Protein AF-I4IS15-F1 (afdb_monomer)

Structure (mmCIF, N/CA/C/O backbone):
data_AF-I4IS15-F1
#
_entry.id   AF-I4IS15-F1
#
loop_
_atom_site.group_PDB
_atom_site.id
_atom_site.type_symbol
_atom_site.label_atom_id
_atom_site.label_alt_id
_atom_site.label_comp_id
_atom_site.label_asym_id
_atom_site.label_entity_id
_atom_site.label_seq_id
_atom_site.pdbx_PDB_ins_code
_atom_site.Cartn_x
_atom_site.Cartn_y
_atom_site.Cartn_z
_atom_site.occupancy
_atom_site.B_iso_or_equiv
_atom_site.auth_seq_id
_atom_site.auth_comp_id
_atom_site.auth_asym_id
_atom_site.auth_atom_id
_atom_site.pdbx_PDB_model_num
ATOM 1 N N . MET A 1 1 ? -18.679 2.034 27.353 1.00 63.84 1 MET A N 1
ATOM 2 C CA . MET A 1 1 ? -19.375 1.614 26.113 1.00 63.84 1 MET A CA 1
ATOM 3 C C . MET A 1 1 ? -18.941 2.418 24.883 1.00 63.84 1 MET A C 1
ATOM 5 O O . MET A 1 1 ? -18.191 1.867 24.093 1.00 63.84 1 MET A O 1
ATOM 9 N N . ARG A 1 2 ? -19.299 3.707 24.723 1.00 86.25 2 ARG A N 1
ATOM 10 C CA . ARG A 1 2 ? -19.028 4.492 23.487 1.00 86.25 2 ARG A CA 1
ATOM 11 C C . ARG A 1 2 ? -17.565 4.472 23.006 1.00 86.25 2 ARG A C 1
ATOM 13 O O . ARG A 1 2 ? -17.318 4.212 21.837 1.00 86.25 2 ARG A O 1
ATOM 20 N N . LYS A 1 3 ? -16.601 4.680 23.911 1.00 87.38 3 LYS A N 1
ATOM 21 C CA . LYS A 1 3 ? -15.161 4.721 23.582 1.00 87.38 3 LYS A CA 1
ATOM 22 C C . LYS A 1 3 ? -14.616 3.390 23.043 1.00 87.38 3 LYS A C 1
ATOM 24 O O . LYS A 1 3 ? -13.793 3.400 22.139 1.00 87.38 3 LYS A O 1
ATOM 29 N N . TYR A 1 4 ? -15.097 2.263 23.571 1.00 91.12 4 TYR A N 1
ATOM 30 C CA . TYR A 1 4 ? -14.677 0.929 23.133 1.00 91.12 4 TYR A CA 1
ATOM 31 C C . TYR A 1 4 ? -15.095 0.667 21.684 1.00 91.12 4 TYR A C 1
ATOM 33 O O . TYR A 1 4 ? -14.262 0.319 20.856 1.00 91.12 4 TYR A O 1
ATOM 41 N N . LEU A 1 5 ? -16.366 0.926 21.359 1.00 92.69 5 LEU A N 1
ATOM 42 C CA . LEU A 1 5 ? -16.886 0.737 20.006 1.00 92.69 5 LEU A CA 1
ATOM 43 C C . LEU A 1 5 ? -16.163 1.630 18.986 1.00 92.69 5 LEU A C 1
ATOM 45 O O . LEU A 1 5 ? -15.818 1.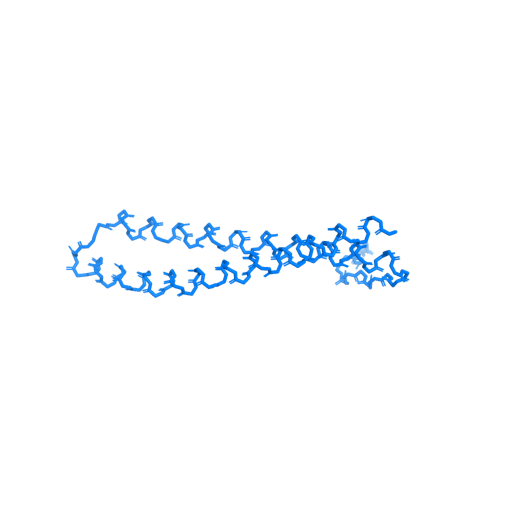166 17.906 1.00 92.69 5 LEU A O 1
ATOM 49 N N . THR A 1 6 ? -15.879 2.889 19.338 1.00 94.88 6 THR A N 1
ATOM 50 C CA . THR A 1 6 ? -15.107 3.795 18.473 1.00 94.88 6 THR A CA 1
ATOM 51 C C . THR A 1 6 ? -13.712 3.250 18.167 1.00 94.88 6 THR A C 1
ATOM 53 O O . THR A 1 6 ? -13.286 3.284 17.016 1.00 94.88 6 THR A O 1
ATOM 56 N N . LEU A 1 7 ? -13.008 2.727 19.174 1.00 94.06 7 LEU A N 1
ATOM 57 C CA . LEU A 1 7 ? -11.672 2.162 18.983 1.00 94.06 7 LEU A CA 1
ATOM 58 C C . LEU A 1 7 ? -11.696 0.848 18.200 1.00 94.06 7 LEU A C 1
ATOM 60 O O . LEU A 1 7 ? -10.800 0.616 17.396 1.00 94.06 7 LEU A O 1
ATOM 64 N N . LEU A 1 8 ? -12.726 0.021 18.390 1.00 95.00 8 LEU A N 1
A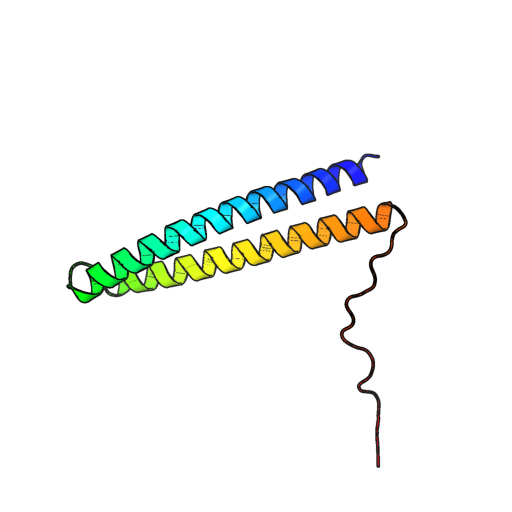TOM 65 C CA . LEU A 1 8 ? -12.913 -1.205 17.617 1.00 95.00 8 LEU A CA 1
ATOM 66 C C . LEU A 1 8 ? -13.119 -0.887 16.132 1.00 95.00 8 LEU A C 1
ATOM 68 O O . LEU A 1 8 ? -12.437 -1.451 15.284 1.00 95.00 8 LEU A O 1
ATOM 72 N N . ILE A 1 9 ? -13.986 0.080 15.822 1.00 96.31 9 ILE A N 1
ATOM 73 C CA . ILE A 1 9 ? -14.196 0.543 14.445 1.00 96.31 9 ILE A CA 1
ATOM 74 C C . ILE A 1 9 ? -12.893 1.094 13.857 1.00 96.31 9 ILE A C 1
ATOM 76 O O . ILE A 1 9 ? -12.566 0.784 12.714 1.00 96.31 9 ILE A O 1
ATOM 80 N N . ALA A 1 10 ? -12.132 1.886 14.622 1.00 95.31 10 ALA A N 1
ATOM 81 C CA . ALA A 1 10 ? -10.849 2.417 14.165 1.00 95.31 10 ALA A CA 1
ATOM 82 C C . ALA A 1 10 ? -9.830 1.302 13.871 1.00 95.31 10 ALA A C 1
ATOM 84 O O . ALA A 1 10 ? -9.152 1.356 12.847 1.00 95.31 10 ALA A O 1
ATOM 85 N N . TYR A 1 11 ? -9.756 0.283 14.732 1.00 96.75 11 TYR A N 1
ATOM 86 C CA . TYR A 1 11 ? -8.889 -0.880 14.550 1.00 96.75 11 TYR A CA 1
ATOM 87 C C . TYR A 1 11 ? -9.236 -1.663 13.275 1.00 96.75 11 TYR A C 1
ATOM 89 O O . TYR A 1 11 ? -8.351 -1.905 12.453 1.00 96.75 11 TYR A O 1
ATOM 97 N N . GLU A 1 12 ? -10.514 -1.999 13.078 1.00 97.69 12 GLU A N 1
ATOM 98 C CA . GLU A 1 12 ? -10.974 -2.728 11.888 1.00 97.69 12 GLU A CA 1
ATOM 99 C C . GLU A 1 12 ? -10.773 -1.900 10.613 1.00 97.69 12 GLU A C 1
ATOM 101 O O . GLU A 1 12 ? -10.191 -2.380 9.644 1.00 97.69 12 GLU A O 1
ATOM 106 N N . THR A 1 13 ? -11.134 -0.613 10.643 1.00 97.69 13 THR A N 1
ATOM 107 C CA . THR A 1 13 ? -10.958 0.293 9.495 1.00 97.69 13 THR A CA 1
ATOM 108 C C . THR A 1 13 ? -9.485 0.419 9.099 1.00 97.69 13 THR A C 1
ATOM 110 O O . THR A 1 13 ? -9.159 0.444 7.912 1.00 97.69 13 THR A O 1
ATOM 113 N N . ALA A 1 14 ? -8.572 0.501 10.071 1.00 96.38 14 ALA A N 1
ATOM 114 C CA . ALA A 1 14 ? -7.138 0.529 9.794 1.00 96.38 14 ALA A CA 1
ATOM 115 C C . ALA A 1 14 ? -6.652 -0.801 9.192 1.00 96.38 14 ALA A C 1
ATOM 117 O O . ALA A 1 14 ? -5.853 -0.785 8.258 1.00 96.38 14 ALA A O 1
ATOM 118 N N . GLY A 1 15 ? -7.178 -1.940 9.656 1.00 97.38 15 GLY A N 1
ATOM 119 C CA . GLY A 1 15 ? -6.908 -3.258 9.074 1.00 97.38 15 GLY A CA 1
ATOM 120 C C . GLY A 1 15 ? -7.435 -3.421 7.643 1.00 97.38 15 GLY A C 1
ATOM 121 O O . GLY A 1 15 ? -6.756 -4.005 6.799 1.00 97.38 15 GLY A O 1
ATOM 122 N N . ASP A 1 16 ? -8.610 -2.876 7.331 1.00 98.19 16 ASP A N 1
ATOM 123 C CA . ASP A 1 16 ? -9.153 -2.846 5.967 1.00 98.19 16 ASP A CA 1
ATOM 124 C C . ASP A 1 16 ? -8.260 -2.032 5.030 1.00 98.19 16 ASP A C 1
ATOM 126 O O . ASP A 1 16 ? -7.912 -2.487 3.937 1.00 98.19 16 ASP A O 1
ATOM 130 N N . ARG A 1 17 ? -7.827 -0.851 5.482 1.00 98.00 17 ARG A N 1
ATOM 131 C CA . ARG A 1 17 ? -6.915 0.014 4.723 1.00 98.00 17 ARG A CA 1
ATOM 132 C C . ARG A 1 17 ? -5.544 -0.626 4.532 1.00 98.00 17 ARG A C 1
ATOM 134 O O . ARG A 1 17 ? -5.013 -0.584 3.427 1.00 98.00 17 ARG A O 1
ATOM 141 N N . GLU A 1 18 ? -4.996 -1.268 5.564 1.00 97.75 18 GLU A N 1
ATOM 142 C CA . GLU A 1 18 ? -3.738 -2.020 5.475 1.00 97.75 18 GLU A CA 1
ATOM 143 C C . GLU A 1 18 ? -3.811 -3.098 4.381 1.00 97.75 18 GLU A C 1
ATOM 145 O O . GLU A 1 18 ? -2.915 -3.200 3.537 1.00 97.75 18 GLU A O 1
ATOM 150 N N . ARG A 1 19 ? -4.904 -3.873 4.351 1.00 97.69 19 ARG A N 1
ATOM 151 C CA . ARG A 1 19 ? -5.135 -4.901 3.326 1.00 97.69 19 ARG A CA 1
ATOM 152 C C . ARG A 1 19 ? -5.272 -4.300 1.930 1.00 97.69 19 ARG A C 1
ATOM 154 O O . ARG A 1 19 ? -4.676 -4.823 0.990 1.00 97.69 19 ARG A O 1
ATOM 161 N N . ALA A 1 20 ? -6.006 -3.197 1.797 1.00 97.94 20 ALA A N 1
ATOM 162 C CA . ALA A 1 20 ? -6.179 -2.509 0.522 1.00 97.94 20 ALA A CA 1
ATOM 163 C C . ALA A 1 20 ? -4.844 -1.997 -0.045 1.00 97.94 20 ALA A C 1
ATOM 165 O O . ALA A 1 20 ? -4.536 -2.267 -1.205 1.00 97.94 20 ALA A O 1
ATOM 166 N N . ILE A 1 21 ? -4.018 -1.331 0.770 1.00 97.81 21 ILE A N 1
ATOM 167 C CA . ILE A 1 21 ? -2.695 -0.853 0.338 1.00 97.81 21 ILE A CA 1
ATOM 168 C C . ILE A 1 21 ? -1.755 -2.019 0.022 1.00 97.81 21 ILE A C 1
ATOM 170 O O . ILE A 1 21 ? -1.022 -1.960 -0.959 1.00 97.81 21 ILE A O 1
ATOM 174 N N . SER A 1 22 ? -1.807 -3.109 0.790 1.00 97.25 22 SER A N 1
ATOM 175 C CA . SER A 1 22 ? -0.999 -4.303 0.501 1.00 97.25 22 SER A CA 1
ATOM 176 C C . SER A 1 22 ? -1.342 -4.907 -0.868 1.00 97.25 22 SER A C 1
ATOM 178 O O . SER A 1 22 ? -0.448 -5.274 -1.630 1.00 97.25 22 SER A O 1
ATOM 180 N N . ALA A 1 23 ? -2.630 -4.961 -1.219 1.00 97.31 23 ALA A N 1
ATOM 181 C CA . ALA A 1 23 ? -3.066 -5.399 -2.543 1.00 97.31 23 ALA A CA 1
ATOM 182 C C . ALA A 1 23 ? -2.630 -4.420 -3.650 1.00 97.31 23 ALA A C 1
ATOM 184 O O . ALA A 1 23 ? -2.190 -4.851 -4.717 1.00 97.31 23 ALA A O 1
ATOM 185 N N . GLN A 1 24 ? -2.702 -3.109 -3.390 1.00 97.19 24 GLN A N 1
ATOM 186 C CA . GLN A 1 24 ? -2.209 -2.088 -4.319 1.00 97.19 24 GLN A CA 1
ATOM 187 C C . GLN A 1 24 ? -0.702 -2.207 -4.554 1.00 97.19 24 GLN A C 1
ATOM 189 O O . GLN A 1 24 ? -0.286 -2.154 -5.704 1.00 97.19 24 GLN A O 1
ATOM 194 N N . LEU A 1 25 ? 0.099 -2.431 -3.507 1.00 97.12 25 LEU A N 1
ATOM 195 C CA . LEU A 1 25 ? 1.543 -2.661 -3.615 1.00 97.12 25 LEU A CA 1
ATOM 196 C C . LEU A 1 25 ? 1.857 -3.879 -4.482 1.00 97.12 25 LEU A C 1
ATOM 198 O O . LEU A 1 25 ? 2.678 -3.786 -5.386 1.00 97.12 25 LEU A O 1
ATOM 202 N N . SER A 1 26 ? 1.153 -4.993 -4.272 1.00 96.06 26 SER A N 1
ATOM 203 C CA . SER A 1 26 ? 1.354 -6.198 -5.084 1.00 96.06 26 SER A CA 1
ATOM 204 C C . SER A 1 26 ? 1.067 -5.955 -6.571 1.00 96.06 26 SER A C 1
ATOM 206 O O . SER A 1 26 ? 1.846 -6.373 -7.429 1.00 96.06 26 SER A O 1
ATOM 208 N N . ASN A 1 27 ? -0.018 -5.243 -6.889 1.00 95.75 27 ASN A N 1
ATOM 209 C CA . ASN A 1 27 ? -0.327 -4.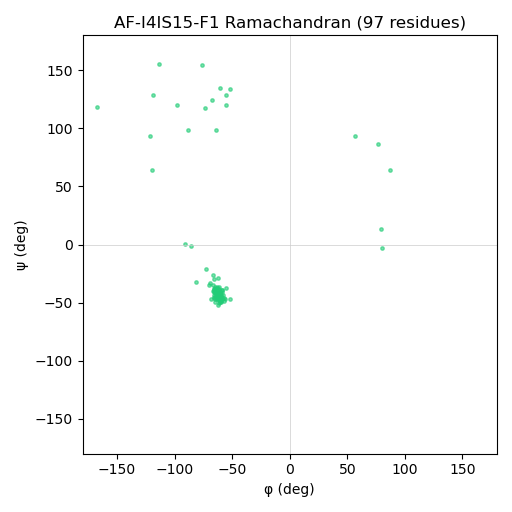861 -8.267 1.00 95.75 27 ASN A CA 1
ATOM 210 C C . ASN A 1 27 ? 0.725 -3.882 -8.821 1.00 95.75 27 ASN A C 1
ATOM 212 O O . ASN A 1 27 ? 1.248 -4.062 -9.922 1.00 95.75 27 ASN A O 1
ATOM 216 N N . HIS A 1 28 ? 1.096 -2.885 -8.021 1.00 96.81 28 HIS A N 1
ATOM 217 C CA . HIS A 1 28 ? 2.105 -1.898 -8.368 1.00 96.81 28 HIS A CA 1
ATOM 218 C C . HIS A 1 28 ? 3.465 -2.545 -8.681 1.00 96.81 28 HIS A C 1
ATOM 220 O O . HIS A 1 28 ? 4.127 -2.132 -9.631 1.00 96.81 28 HIS A O 1
ATOM 226 N N . ASP A 1 29 ? 3.879 -3.582 -7.951 1.00 95.56 29 ASP A N 1
ATOM 227 C CA . ASP A 1 29 ? 5.130 -4.304 -8.207 1.00 95.56 29 ASP A CA 1
ATOM 228 C C . ASP A 1 29 ? 5.120 -5.000 -9.581 1.00 95.56 29 ASP A C 1
ATOM 230 O O . ASP A 1 29 ? 6.103 -4.923 -10.323 1.00 95.56 29 ASP A O 1
ATOM 234 N N . LEU A 1 30 ? 4.002 -5.627 -9.973 1.00 95.62 30 LEU A N 1
ATOM 235 C CA . LEU A 1 30 ? 3.849 -6.215 -11.313 1.00 95.62 30 LEU A CA 1
ATOM 236 C C . LEU A 1 30 ? 3.929 -5.143 -12.403 1.00 95.62 30 LEU A C 1
ATOM 238 O O . LEU A 1 30 ? 4.666 -5.279 -13.379 1.00 95.62 30 LEU A O 1
ATOM 242 N N . LEU A 1 31 ? 3.200 -4.051 -12.203 1.00 94.94 31 LEU A N 1
ATOM 243 C CA . LEU A 1 31 ? 3.187 -2.899 -13.092 1.00 94.94 31 LEU A CA 1
ATOM 244 C C . LEU A 1 31 ? 4.574 -2.244 -13.210 1.00 94.94 31 LEU A C 1
ATOM 246 O O . LEU A 1 31 ? 4.967 -1.824 -14.298 1.00 94.94 31 LEU A O 1
ATOM 250 N N . THR A 1 32 ? 5.344 -2.195 -12.125 1.00 94.94 32 THR A N 1
ATOM 251 C CA . THR A 1 32 ? 6.719 -1.673 -12.115 1.00 94.94 32 THR A CA 1
ATOM 252 C C . THR A 1 32 ? 7.631 -2.514 -12.990 1.00 94.94 32 THR A C 1
ATOM 254 O O . THR A 1 32 ? 8.341 -1.953 -13.819 1.00 94.94 32 THR A O 1
ATOM 257 N N . ARG A 1 33 ? 7.544 -3.846 -12.896 1.00 95.50 33 ARG A N 1
ATOM 258 C CA . ARG A 1 33 ? 8.321 -4.751 -13.759 1.00 95.50 33 ARG A CA 1
ATOM 259 C C . ARG A 1 33 ? 7.992 -4.562 -15.238 1.00 95.50 33 ARG A C 1
ATOM 261 O O . ARG A 1 33 ? 8.897 -4.545 -16.064 1.00 95.50 33 ARG A O 1
ATOM 268 N N . ILE A 1 34 ? 6.712 -4.390 -15.577 1.00 94.88 34 ILE A N 1
ATOM 269 C CA . ILE A 1 34 ? 6.290 -4.121 -16.961 1.00 94.88 34 ILE A CA 1
ATOM 270 C C . ILE A 1 34 ? 6.898 -2.804 -17.459 1.00 94.88 34 ILE A C 1
ATOM 272 O O . ILE A 1 34 ? 7.474 -2.768 -18.542 1.00 94.88 34 ILE A O 1
ATOM 276 N N . THR A 1 35 ? 6.822 -1.739 -16.659 1.00 94.69 35 THR A N 1
ATOM 277 C CA . THR A 1 35 ? 7.406 -0.436 -17.016 1.00 94.69 35 THR A CA 1
ATOM 278 C C . THR A 1 35 ? 8.924 -0.481 -17.109 1.00 94.69 35 THR A C 1
ATOM 280 O O . THR A 1 35 ? 9.484 0.170 -17.980 1.00 94.69 35 THR A O 1
ATOM 283 N N . GLU A 1 36 ? 9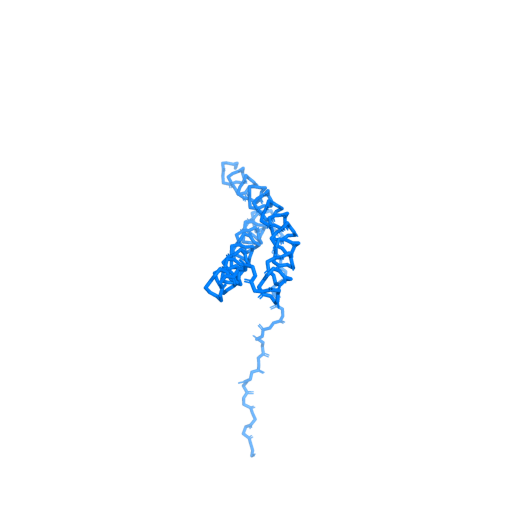.601 -1.251 -16.259 1.00 95.75 36 GLU A N 1
ATOM 284 C CA . GLU A 1 36 ? 11.049 -1.440 -16.347 1.00 95.75 36 GLU A CA 1
ATOM 285 C C . GLU A 1 36 ? 11.444 -2.115 -17.668 1.00 95.75 36 GLU A C 1
ATOM 287 O O . GLU A 1 36 ? 12.380 -1.673 -18.333 1.00 95.75 36 GLU A O 1
ATOM 292 N N . ILE A 1 37 ? 10.715 -3.159 -18.080 1.00 96.44 37 ILE A N 1
ATOM 293 C CA . ILE A 1 37 ? 10.932 -3.817 -19.375 1.00 96.44 37 ILE A CA 1
ATOM 294 C C . ILE A 1 37 ? 10.721 -2.814 -20.512 1.00 96.44 37 ILE A C 1
ATOM 296 O O . ILE A 1 37 ? 11.591 -2.677 -21.369 1.00 96.44 37 ILE A O 1
ATOM 300 N N . ASP A 1 38 ? 9.608 -2.082 -20.492 1.00 95.88 38 ASP A N 1
ATOM 301 C CA . ASP A 1 38 ? 9.277 -1.093 -21.519 1.00 95.88 38 ASP A CA 1
ATOM 302 C C . ASP A 1 38 ? 10.324 0.032 -21.597 1.00 95.88 38 ASP A C 1
ATOM 304 O O . ASP A 1 38 ? 10.795 0.383 -22.675 1.00 95.88 38 ASP A O 1
ATOM 308 N N . TYR A 1 39 ? 10.785 0.538 -20.449 1.00 95.62 39 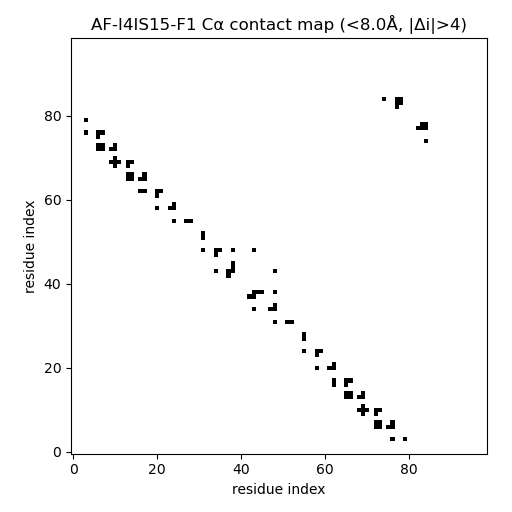TYR A N 1
ATOM 309 C CA . TYR A 1 39 ? 11.893 1.493 -20.355 1.00 95.62 39 TYR A CA 1
ATOM 310 C C . TYR A 1 39 ? 13.181 0.958 -20.992 1.00 95.62 39 TYR A C 1
ATOM 312 O O . TYR A 1 39 ? 13.806 1.632 -21.809 1.00 95.62 39 TYR A O 1
ATOM 320 N N . ARG A 1 40 ? 13.574 -0.279 -20.661 1.00 95.75 40 ARG A N 1
ATOM 321 C CA . ARG A 1 40 ? 14.805 -0.901 -21.180 1.00 95.75 40 ARG A CA 1
ATOM 322 C C . ARG A 1 40 ? 14.758 -1.166 -22.683 1.00 95.75 40 ARG A C 1
ATOM 324 O O . ARG A 1 40 ? 15.810 -1.218 -23.314 1.00 95.75 40 ARG A O 1
ATOM 331 N N . LEU A 1 41 ? 13.562 -1.333 -23.243 1.00 96.38 41 LEU A N 1
ATOM 332 C CA . LEU A 1 41 ? 13.329 -1.467 -24.681 1.00 96.38 41 LEU A CA 1
ATOM 333 C C . LEU A 1 41 ? 13.183 -0.113 -25.397 1.00 96.38 41 LEU A C 1
ATOM 335 O O . LEU A 1 41 ? 13.035 -0.087 -26.616 1.00 96.38 41 LEU A O 1
ATOM 339 N N . GLY A 1 42 ? 13.249 1.002 -24.662 1.00 93.38 42 GLY A N 1
ATOM 340 C CA . GLY A 1 42 ? 13.101 2.353 -25.202 1.00 93.38 42 GLY A CA 1
ATOM 341 C C . GLY A 1 42 ? 11.650 2.779 -25.453 1.00 93.38 42 GLY A C 1
ATOM 342 O O . GLY A 1 42 ? 11.432 3.776 -26.135 1.00 93.38 42 GLY A O 1
ATOM 343 N N . GLY A 1 43 ? 10.667 2.036 -24.934 1.00 91.62 43 GLY A N 1
ATOM 344 C CA . GLY A 1 43 ? 9.236 2.325 -25.073 1.00 91.62 43 GLY A CA 1
ATOM 345 C C . GLY A 1 43 ? 8.705 3.369 -24.084 1.00 91.62 43 GLY A C 1
ATOM 346 O O . GLY A 1 43 ? 7.845 4.169 -24.454 1.00 91.62 43 GLY A O 1
ATOM 347 N N . SER A 1 44 ? 9.263 3.438 -22.866 1.00 91.38 44 SER A N 1
ATOM 348 C CA . SER A 1 44 ? 8.903 4.457 -21.861 1.00 91.38 44 SER A CA 1
ATOM 349 C C . SER A 1 44 ? 10.041 5.432 -21.559 1.00 91.38 44 SER A C 1
ATOM 351 O O . SER A 1 44 ? 11.219 5.122 -21.734 1.00 91.38 44 SER A O 1
ATOM 353 N N . SER A 1 45 ? 9.691 6.631 -21.083 1.00 93.94 45 SER A N 1
ATOM 354 C CA . SER A 1 45 ? 10.671 7.627 -20.641 1.00 93.94 45 SER A CA 1
ATOM 355 C C . SER A 1 45 ? 11.263 7.282 -19.270 1.00 93.94 45 SER A C 1
ATOM 357 O O . SER A 1 45 ? 10.609 6.663 -18.427 1.00 93.94 45 SER A O 1
ATOM 359 N N . THR A 1 46 ? 12.477 7.773 -18.998 1.00 94.56 46 THR A N 1
ATOM 360 C CA . THR A 1 46 ? 13.096 7.681 -17.663 1.00 94.56 46 THR A CA 1
ATOM 361 C C . THR A 1 46 ? 12.200 8.282 -16.580 1.00 94.56 46 THR A C 1
ATOM 363 O O . THR A 1 46 ? 12.099 7.730 -15.489 1.00 94.56 46 THR A O 1
ATOM 366 N N . GLU A 1 47 ? 11.506 9.381 -16.886 1.00 95.88 47 GLU A N 1
ATOM 367 C CA . GLU A 1 47 ? 10.553 10.014 -15.971 1.00 95.88 47 GLU A CA 1
ATOM 368 C C . GLU A 1 47 ? 9.426 9.055 -15.573 1.00 95.88 47 GLU A C 1
ATOM 370 O O . GLU A 1 47 ? 9.173 8.880 -14.385 1.00 95.88 47 GLU A O 1
ATOM 375 N N . THR A 1 48 ? 8.819 8.357 -16.539 1.00 94.00 48 THR A N 1
ATOM 376 C CA . THR A 1 48 ? 7.743 7.384 -16.279 1.00 94.00 48 THR A CA 1
ATOM 377 C C . THR A 1 48 ? 8.204 6.288 -15.318 1.00 94.00 48 THR A C 1
ATOM 379 O O . THR A 1 48 ? 7.489 5.928 -14.378 1.00 94.00 48 THR A O 1
ATOM 382 N N . TYR A 1 49 ? 9.417 5.776 -15.529 1.00 93.94 49 TYR A N 1
ATOM 383 C CA . TYR A 1 49 ? 10.016 4.765 -14.666 1.00 93.94 49 TYR A CA 1
ATOM 384 C C . TYR A 1 49 ? 10.275 5.295 -13.244 1.00 93.94 49 TYR A C 1
ATOM 386 O O . TYR A 1 49 ? 9.874 4.662 -12.265 1.00 93.94 49 TYR A O 1
ATOM 394 N N . LEU A 1 50 ? 10.866 6.487 -13.111 1.00 95.69 50 LEU A N 1
ATOM 395 C CA . LEU A 1 50 ? 11.149 7.105 -11.809 1.00 95.69 50 LEU A CA 1
ATOM 396 C C . LEU A 1 50 ? 9.875 7.475 -11.040 1.00 95.69 50 LEU A C 1
ATOM 398 O O . LEU A 1 50 ? 9.799 7.242 -9.834 1.00 95.69 50 LEU A O 1
ATOM 402 N N . THR A 1 51 ? 8.849 7.997 -11.717 1.00 95.75 51 THR A N 1
ATOM 403 C CA . THR A 1 51 ? 7.546 8.277 -11.097 1.00 95.75 51 THR A CA 1
ATOM 404 C C . THR A 1 51 ? 6.942 7.010 -10.510 1.00 95.75 51 THR A C 1
ATOM 406 O O . THR A 1 51 ? 6.386 7.045 -9.413 1.00 95.75 51 THR A O 1
ATOM 409 N N . ARG A 1 52 ? 7.080 5.874 -11.200 1.00 93.94 52 ARG A N 1
ATOM 410 C CA . ARG A 1 52 ? 6.585 4.593 -10.699 1.00 93.94 52 ARG A CA 1
ATOM 411 C C . ARG A 1 52 ? 7.335 4.151 -9.439 1.00 93.94 52 ARG A C 1
ATOM 413 O O . ARG A 1 52 ? 6.705 3.740 -8.472 1.00 93.94 52 ARG A O 1
ATOM 420 N N . ILE A 1 53 ? 8.655 4.324 -9.381 1.00 94.50 53 ILE A N 1
ATOM 421 C CA . ILE A 1 53 ? 9.427 4.062 -8.153 1.00 94.50 53 ILE A CA 1
ATOM 422 C C . ILE A 1 53 ? 8.935 4.946 -6.995 1.00 94.50 53 ILE A C 1
ATOM 424 O O . ILE A 1 53 ? 8.673 4.437 -5.906 1.00 94.50 53 ILE A O 1
ATOM 428 N N . ALA A 1 54 ? 8.730 6.242 -7.236 1.00 95.69 54 ALA A N 1
ATOM 429 C CA . ALA A 1 54 ? 8.238 7.167 -6.214 1.00 95.69 54 ALA A CA 1
ATOM 430 C C . ALA A 1 54 ? 6.819 6.814 -5.721 1.00 95.69 54 ALA A C 1
ATOM 432 O O . ALA A 1 54 ? 6.524 6.911 -4.530 1.00 95.69 54 ALA A O 1
ATOM 433 N N . GLN A 1 55 ? 5.933 6.360 -6.615 1.00 96.25 55 GLN A N 1
ATOM 434 C CA . GLN A 1 55 ? 4.589 5.896 -6.249 1.00 96.25 55 GLN A CA 1
ATOM 435 C C . GLN A 1 55 ? 4.634 4.694 -5.300 1.00 96.25 55 GLN A C 1
ATOM 437 O O . GLN A 1 55 ? 3.847 4.632 -4.353 1.00 96.25 55 GLN A O 1
ATOM 442 N N . ARG A 1 56 ? 5.580 3.772 -5.506 1.00 95.75 56 ARG A N 1
ATOM 443 C CA . ARG A 1 56 ? 5.783 2.628 -4.611 1.00 95.75 56 ARG A CA 1
ATOM 444 C C . ARG A 1 56 ? 6.133 3.074 -3.192 1.00 95.75 56 ARG A C 1
ATOM 446 O O . ARG A 1 56 ? 5.523 2.599 -2.239 1.00 95.75 56 ARG A O 1
ATOM 453 N N . GLU A 1 57 ? 7.071 4.007 -3.059 1.00 96.00 57 GLU A N 1
ATOM 454 C CA . GLU A 1 57 ? 7.488 4.540 -1.757 1.00 96.00 57 GLU A CA 1
ATOM 455 C C . GLU A 1 57 ? 6.314 5.206 -1.019 1.00 96.00 57 GLU A C 1
ATOM 457 O O . GLU A 1 57 ? 6.101 4.972 0.171 1.00 96.00 57 GLU A O 1
ATOM 462 N N . GLN A 1 58 ? 5.474 5.960 -1.735 1.00 97.00 58 GLN A N 1
ATOM 463 C CA . GLN A 1 58 ? 4.262 6.552 -1.159 1.00 97.00 58 GLN A CA 1
ATOM 464 C C . GLN A 1 58 ? 3.289 5.492 -0.623 1.00 97.00 58 GLN A C 1
ATOM 466 O O . GLN A 1 58 ? 2.731 5.660 0.466 1.00 97.00 58 GLN A O 1
ATOM 471 N N . LEU A 1 59 ? 3.098 4.387 -1.348 1.00 97.31 59 LEU A N 1
ATOM 472 C CA . LEU A 1 59 ? 2.260 3.278 -0.887 1.00 97.31 59 LEU A CA 1
ATOM 473 C C . LEU A 1 59 ? 2.848 2.598 0.361 1.00 97.31 59 LEU A C 1
ATOM 475 O O . LEU A 1 59 ? 2.104 2.265 1.283 1.00 97.31 59 LEU A O 1
ATOM 479 N N . GLU A 1 60 ? 4.170 2.437 0.447 1.00 97.12 60 GLU A N 1
ATOM 480 C CA . GLU A 1 60 ? 4.831 1.882 1.638 1.00 97.12 60 GLU A CA 1
ATOM 481 C C . GLU A 1 60 ? 4.677 2.791 2.865 1.00 97.12 60 GLU A C 1
ATOM 483 O O . GLU A 1 60 ? 4.377 2.312 3.964 1.00 97.12 60 GLU A O 1
ATOM 488 N N . ILE A 1 61 ? 4.797 4.109 2.685 1.00 97.94 61 ILE A N 1
ATOM 489 C CA . ILE A 1 61 ? 4.543 5.092 3.746 1.00 97.94 61 ILE A CA 1
ATOM 490 C C . ILE A 1 61 ? 3.095 4.980 4.247 1.00 97.94 61 ILE A C 1
ATOM 492 O O . ILE A 1 61 ? 2.855 4.948 5.459 1.00 97.94 61 ILE A O 1
ATOM 496 N N . GLN A 1 62 ? 2.122 4.874 3.337 1.00 97.25 62 GLN A N 1
ATOM 497 C CA . GLN A 1 62 ? 0.712 4.693 3.699 1.00 97.25 62 GLN A CA 1
ATOM 498 C C . GLN A 1 62 ? 0.472 3.375 4.443 1.00 97.25 62 GLN A C 1
ATOM 500 O O . GLN A 1 62 ? -0.240 3.360 5.449 1.00 97.25 62 GLN A O 1
ATOM 505 N N . LEU A 1 63 ? 1.099 2.282 4.002 1.00 97.88 63 LEU A N 1
ATOM 506 C CA . LEU A 1 63 ? 0.999 0.985 4.667 1.00 97.88 63 LEU A CA 1
ATOM 507 C C . LEU A 1 63 ? 1.498 1.060 6.114 1.00 97.88 63 LEU A C 1
ATOM 509 O O . LEU A 1 63 ? 0.811 0.619 7.038 1.00 97.88 63 LEU A O 1
ATOM 513 N N . ASN A 1 64 ? 2.676 1.651 6.319 1.00 97.75 64 ASN A N 1
ATOM 514 C CA . ASN A 1 64 ? 3.268 1.815 7.646 1.00 97.75 64 ASN A CA 1
ATOM 515 C C . ASN A 1 64 ? 2.392 2.683 8.552 1.00 97.75 64 ASN A C 1
ATOM 517 O O . ASN A 1 64 ? 2.197 2.356 9.726 1.00 97.75 64 ASN A O 1
ATOM 521 N N . ARG A 1 65 ? 1.797 3.744 8.000 1.00 97.38 65 ARG A N 1
ATOM 522 C CA . ARG A 1 65 ? 0.834 4.575 8.722 1.00 97.38 65 ARG A CA 1
ATOM 523 C C . ARG A 1 65 ? -0.376 3.766 9.192 1.00 97.38 65 ARG A C 1
ATOM 525 O O . ARG A 1 65 ? -0.713 3.835 10.371 1.00 97.38 65 ARG A O 1
ATOM 532 N N . TYR A 1 66 ? -1.008 2.978 8.322 1.00 97.19 66 TYR A N 1
ATOM 533 C CA . TYR A 1 66 ? -2.186 2.193 8.710 1.00 97.19 66 TYR A CA 1
ATOM 534 C C . TYR A 1 66 ? -1.860 1.090 9.719 1.00 97.19 66 TYR A C 1
ATOM 536 O O . TYR A 1 66 ? -2.637 0.867 10.647 1.00 97.19 66 TYR A O 1
ATOM 544 N N . ARG A 1 67 ? -0.678 0.471 9.625 1.00 97.25 67 ARG A N 1
ATOM 545 C CA . ARG A 1 67 ? -0.177 -0.456 10.654 1.00 97.25 6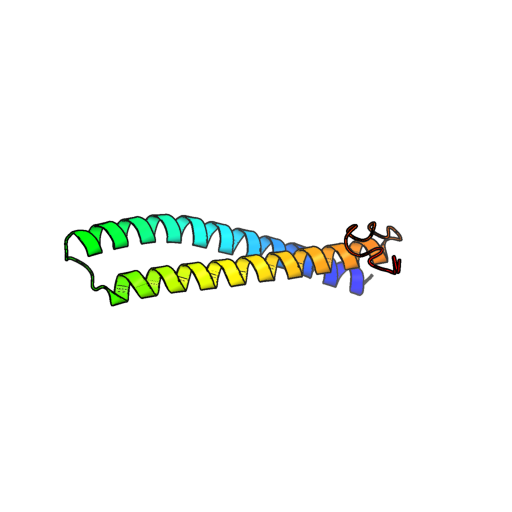7 ARG A CA 1
ATOM 546 C C . ARG A 1 67 ? -0.027 0.218 12.013 1.00 97.25 67 ARG A C 1
ATOM 548 O O . ARG A 1 67 ? -0.464 -0.330 13.024 1.00 97.25 67 ARG A O 1
ATOM 555 N N . LEU A 1 68 ? 0.548 1.420 12.042 1.00 97.44 68 LEU A N 1
ATOM 556 C CA . LEU A 1 68 ? 0.707 2.187 13.276 1.00 97.44 68 LEU A CA 1
ATOM 557 C C . LEU A 1 68 ? -0.645 2.609 13.869 1.00 97.44 68 LEU A C 1
ATOM 559 O O . LEU A 1 68 ? -0.847 2.486 15.080 1.00 97.44 68 LEU A O 1
ATOM 563 N N . GLU A 1 69 ? -1.574 3.083 13.035 1.00 95.69 69 GLU A N 1
ATOM 564 C CA . GLU A 1 69 ? -2.944 3.426 13.442 1.00 95.69 69 GLU A CA 1
ATOM 565 C C . GLU A 1 69 ? -3.639 2.207 14.070 1.00 95.69 69 GLU A C 1
ATOM 567 O O . GLU A 1 69 ? -4.187 2.298 15.173 1.00 95.69 69 GLU A O 1
ATOM 572 N N . ARG A 1 70 ? -3.527 1.041 13.425 1.00 96.38 70 ARG A N 1
ATOM 573 C CA . ARG A 1 70 ? -4.097 -0.224 13.894 1.00 96.38 70 ARG A CA 1
ATOM 574 C C . ARG A 1 70 ? -3.509 -0.674 15.232 1.00 96.38 70 ARG A C 1
ATOM 576 O O . ARG A 1 70 ? -4.259 -0.932 16.172 1.00 96.38 70 ARG A O 1
ATOM 583 N N . GLU A 1 71 ? -2.185 -0.736 15.363 1.00 95.75 71 GLU A N 1
ATOM 584 C CA . GLU A 1 71 ? -1.543 -1.143 16.623 1.00 95.75 71 GLU A CA 1
ATOM 585 C C . GLU A 1 71 ? -1.800 -0.140 17.757 1.00 95.75 71 GLU A C 1
ATOM 587 O O . GLU A 1 71 ? -1.900 -0.514 18.926 1.00 95.75 71 GLU A O 1
ATOM 592 N N . THR A 1 72 ? -1.974 1.142 17.439 1.00 95.00 72 THR A N 1
ATOM 593 C CA . THR A 1 72 ? -2.358 2.151 18.433 1.00 95.00 72 THR A CA 1
ATOM 594 C C . THR A 1 72 ? -3.788 1.938 18.922 1.00 95.00 72 THR A C 1
ATOM 596 O O . THR A 1 72 ? -4.008 1.901 20.134 1.00 95.00 72 THR A O 1
ATOM 599 N N . ALA A 1 73 ? -4.745 1.712 18.017 1.00 93.62 73 ALA A N 1
ATOM 600 C CA . ALA A 1 73 ? -6.124 1.395 18.386 1.00 93.62 73 ALA A CA 1
ATOM 601 C C . ALA A 1 73 ? -6.205 0.102 19.217 1.00 93.62 73 ALA A C 1
ATOM 603 O O . ALA A 1 7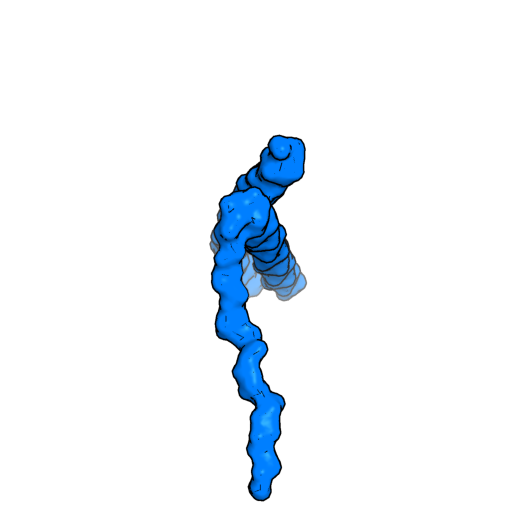3 ? -6.881 0.064 20.244 1.00 93.62 73 ALA A O 1
ATOM 604 N N . LYS A 1 74 ? -5.442 -0.930 18.839 1.00 93.75 74 LYS A N 1
ATOM 605 C CA . LYS A 1 74 ? -5.338 -2.196 19.577 1.00 93.75 74 LYS A CA 1
ATOM 606 C C . LYS A 1 74 ? -4.796 -2.010 20.993 1.00 93.75 74 LYS A C 1
ATOM 608 O O . LYS A 1 74 ? -5.409 -2.493 21.941 1.00 93.75 74 LYS A O 1
ATOM 613 N N . ARG A 1 75 ? -3.694 -1.271 21.165 1.00 93.12 75 ARG A N 1
ATOM 614 C CA . ARG A 1 75 ? -3.144 -0.955 22.498 1.00 93.12 75 ARG A CA 1
ATOM 615 C C . ARG A 1 75 ? -4.154 -0.201 23.365 1.00 93.12 75 ARG A C 1
ATOM 617 O O . ARG A 1 75 ? -4.303 -0.511 24.544 1.00 93.12 75 ARG A O 1
ATOM 624 N N . GLN A 1 76 ? -4.883 0.750 22.780 1.00 92.31 76 GLN A N 1
ATOM 625 C CA . GLN A 1 76 ? -5.932 1.494 23.482 1.00 92.31 76 GLN A CA 1
ATOM 626 C C . GLN A 1 76 ? -7.154 0.628 23.828 1.00 92.31 76 GLN A C 1
ATOM 628 O O . GLN A 1 76 ? -7.774 0.847 24.863 1.00 92.31 76 GLN A O 1
ATOM 633 N N . LEU A 1 77 ? -7.508 -0.360 23.002 1.00 91.81 77 LEU A N 1
ATOM 634 C CA . LEU A 1 77 ? -8.549 -1.337 23.332 1.00 91.81 77 LEU A CA 1
ATOM 635 C C . LEU A 1 77 ? -8.128 -2.218 24.509 1.00 91.81 77 LEU A C 1
ATOM 637 O O . LEU A 1 77 ? -8.904 -2.393 25.444 1.00 91.81 77 LEU A O 1
ATOM 641 N N . LEU A 1 78 ? -6.896 -2.729 24.488 1.00 88.62 78 LEU A N 1
ATOM 642 C CA . LEU A 1 78 ? -6.373 -3.601 25.540 1.00 88.62 78 LEU A CA 1
ATOM 643 C C . LEU A 1 78 ? -6.306 -2.879 26.892 1.00 88.62 78 LEU A C 1
ATOM 645 O O . LEU A 1 78 ? -6.797 -3.412 27.889 1.00 88.62 78 LEU A O 1
ATOM 649 N N . SER A 1 79 ? -5.850 -1.623 26.917 1.00 88.69 79 SER A N 1
ATOM 650 C CA . SER A 1 79 ? -5.812 -0.831 28.154 1.00 88.69 79 SER A CA 1
ATOM 651 C C . SER A 1 79 ? -7.196 -0.577 28.763 1.00 88.69 79 SER A C 1
ATOM 653 O O . SER A 1 79 ? -7.320 -0.501 29.984 1.00 88.69 79 SER A O 1
ATOM 655 N N . LEU A 1 80 ? -8.258 -0.519 27.950 1.00 86.50 80 LEU A N 1
ATOM 656 C CA . LEU A 1 80 ? -9.638 -0.417 28.442 1.00 86.50 80 LEU A CA 1
ATOM 657 C C . LEU A 1 80 ? -10.162 -1.722 29.056 1.00 86.50 80 LEU A C 1
ATOM 659 O O . LEU A 1 80 ? -11.113 -1.681 29.832 1.00 86.50 80 LEU A O 1
ATOM 663 N N . THR A 1 81 ? -9.564 -2.865 28.715 1.00 79.19 81 THR A N 1
ATOM 664 C CA . THR A 1 81 ? -9.953 -4.189 29.234 1.00 79.19 81 THR A CA 1
ATOM 665 C C . THR A 1 81 ? -9.204 -4.599 30.506 1.00 79.19 81 THR A C 1
ATOM 667 O O . THR A 1 81 ? -9.445 -5.683 31.024 1.00 79.19 81 THR A O 1
ATOM 67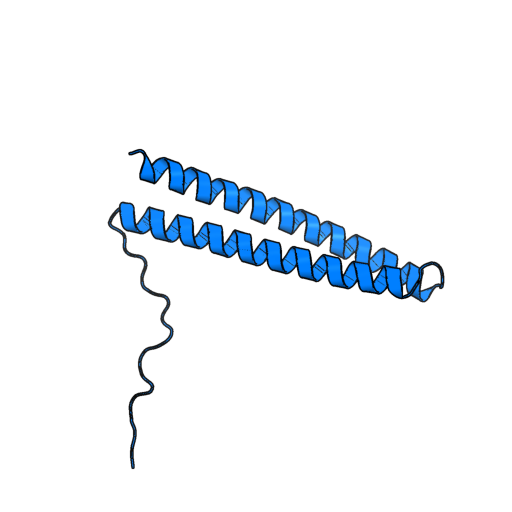0 N N . GLY A 1 82 ? -8.302 -3.754 31.025 1.00 68.06 82 GLY A N 1
ATOM 671 C CA . GLY A 1 82 ? -7.467 -4.075 32.190 1.00 68.06 82 GLY A CA 1
ATOM 672 C C . GLY A 1 82 ? -6.243 -4.945 31.873 1.00 68.06 82 GLY A C 1
ATOM 673 O O . GLY A 1 82 ? -5.418 -5.177 32.752 1.00 68.06 82 GLY A O 1
ATOM 674 N N . PHE A 1 83 ? -6.073 -5.371 30.618 1.00 60.50 83 PHE A N 1
ATOM 675 C CA . PHE A 1 83 ? -4.857 -6.020 30.138 1.00 60.50 83 PHE A CA 1
ATOM 676 C C . PHE A 1 83 ? -3.875 -4.957 29.637 1.00 60.50 83 PHE A C 1
ATOM 678 O O . PHE A 1 83 ? -3.979 -4.464 28.513 1.00 60.50 83 PHE A O 1
ATOM 685 N N . SER A 1 84 ? -2.908 -4.588 30.477 1.00 55.25 84 SER A N 1
ATOM 686 C CA . SER A 1 84 ? -1.771 -3.783 30.029 1.00 55.25 84 SER A CA 1
ATOM 687 C C . SER A 1 84 ? -0.849 -4.674 29.193 1.00 55.25 84 SER A C 1
ATOM 689 O O . SER A 1 84 ? -0.334 -5.675 29.691 1.00 55.25 84 SER A O 1
ATOM 691 N N . THR A 1 85 ? -0.666 -4.361 27.909 1.00 57.34 85 THR A N 1
ATOM 692 C CA . THR A 1 85 ? 0.358 -5.027 27.091 1.00 57.34 85 THR A CA 1
ATOM 693 C C . THR A 1 85 ? 1.733 -4.764 27.698 1.00 57.34 85 THR A C 1
ATOM 695 O O . THR A 1 85 ? 2.008 -3.598 28.001 1.00 57.34 85 THR A O 1
ATOM 698 N N . PRO A 1 86 ? 2.610 -5.776 27.840 1.00 53.19 86 PRO A N 1
ATOM 699 C CA . PRO A 1 86 ? 3.993 -5.520 28.205 1.00 53.19 86 PRO A CA 1
ATOM 700 C C . PRO A 1 86 ? 4.589 -4.533 27.197 1.00 53.19 86 PRO A C 1
ATOM 702 O O . PRO A 1 86 ? 4.446 -4.686 25.981 1.00 53.19 86 PRO A O 1
ATOM 705 N N . GLN A 1 87 ? 5.181 -3.472 27.737 1.00 50.16 87 GLN A N 1
ATOM 706 C CA . GLN A 1 87 ? 5.924 -2.459 27.002 1.00 50.16 87 GLN A CA 1
ATOM 707 C C . GLN A 1 87 ? 6.964 -3.170 26.119 1.00 50.16 87 GLN A C 1
ATOM 709 O O . GLN A 1 87 ? 7.605 -4.105 26.608 1.00 50.16 87 GLN A O 1
ATOM 714 N N . PRO A 1 88 ? 7.115 -2.812 24.828 1.00 48.28 88 PRO A N 1
ATOM 715 C CA . PRO A 1 88 ? 8.168 -3.399 24.010 1.00 48.28 88 PRO A CA 1
ATOM 716 C C . PRO A 1 88 ? 9.502 -3.157 24.719 1.00 48.28 88 PRO A C 1
ATOM 718 O O . PRO A 1 88 ? 9.845 -2.015 25.016 1.00 48.28 88 PRO A O 1
ATOM 721 N N . ALA A 1 89 ? 10.202 -4.241 25.055 1.00 48.88 89 ALA A N 1
ATOM 722 C CA . ALA A 1 89 ? 11.514 -4.194 25.674 1.00 48.88 89 ALA A CA 1
ATOM 723 C C . ALA A 1 89 ? 12.497 -3.545 24.692 1.00 48.88 89 ALA A C 1
ATOM 725 O O . ALA A 1 89 ? 12.982 -4.174 23.756 1.00 48.88 89 ALA A O 1
ATOM 726 N N . GLY A 1 90 ? 12.736 -2.260 24.894 1.00 53.94 90 GLY A N 1
ATOM 727 C CA . GLY A 1 90 ? 13.712 -1.452 24.191 1.00 53.94 90 GLY A CA 1
ATOM 728 C C . GLY A 1 90 ? 13.832 -0.159 24.978 1.00 53.94 90 GLY A C 1
ATOM 729 O O . GLY A 1 90 ? 12.835 0.532 25.129 1.00 53.94 90 GLY A O 1
ATOM 730 N N . GLU A 1 91 ? 15.029 0.108 25.498 1.00 46.19 91 GLU A N 1
ATOM 731 C CA . GLU A 1 91 ? 15.386 1.218 26.400 1.00 46.19 91 GLU A CA 1
ATOM 732 C C . GLU A 1 91 ? 15.172 0.952 27.898 1.00 46.19 91 GLU A C 1
ATOM 734 O O . GLU A 1 91 ? 14.450 1.649 28.604 1.00 46.19 91 GLU A O 1
ATOM 739 N N . THR A 1 92 ? 15.917 -0.017 28.429 1.00 45.72 92 THR A N 1
ATOM 740 C CA . THR A 1 92 ? 16.478 0.139 29.775 1.00 45.72 92 THR A CA 1
ATOM 741 C C . THR A 1 92 ? 17.994 0.102 29.687 1.00 45.72 92 THR A C 1
ATOM 743 O O . THR A 1 92 ? 18.547 -0.859 29.160 1.00 45.72 92 THR A O 1
ATOM 746 N N . SER A 1 93 ? 18.618 1.114 30.294 1.00 42.25 93 SER A N 1
ATOM 747 C CA . SER A 1 93 ? 20.017 1.157 30.726 1.00 42.25 93 SER A CA 1
ATOM 748 C C . SER A 1 93 ? 21.071 1.379 29.633 1.00 42.25 93 SER A C 1
ATOM 750 O O . SER A 1 93 ? 21.704 0.455 29.139 1.00 42.25 93 SER A O 1
ATOM 752 N N . ASN A 1 94 ? 21.331 2.653 29.339 1.00 45.88 94 ASN A N 1
ATOM 753 C CA . ASN A 1 94 ? 22.706 3.112 29.149 1.00 45.88 94 ASN A CA 1
ATOM 754 C C . ASN A 1 94 ? 22.976 4.195 30.205 1.00 45.88 94 ASN A C 1
ATOM 756 O O . ASN A 1 94 ? 23.132 5.375 29.907 1.00 45.88 94 ASN A O 1
ATOM 760 N N . GLU A 1 95 ? 22.943 3.776 31.471 1.00 46.66 95 GLU A N 1
ATOM 761 C CA . GLU A 1 95 ? 23.573 4.515 32.560 1.00 46.66 95 GLU A CA 1
ATOM 762 C C . GLU A 1 95 ? 24.940 3.882 32.826 1.00 46.66 95 GLU A C 1
ATOM 764 O O . GLU A 1 95 ? 25.040 2.712 33.180 1.00 46.66 95 GLU A O 1
ATOM 769 N N . SER A 1 96 ? 25.974 4.707 32.669 1.00 47.66 96 SER A N 1
ATOM 770 C CA . SER A 1 96 ? 27.122 4.760 33.573 1.00 47.66 96 SER A CA 1
ATOM 771 C C . SER A 1 96 ? 27.904 3.463 33.811 1.00 47.66 96 SER A C 1
ATOM 773 O O . SER A 1 96 ? 27.704 2.774 34.806 1.00 47.66 96 SER A O 1
ATOM 775 N N . ILE A 1 97 ? 28.960 3.259 33.020 1.00 46.19 97 ILE A N 1
ATOM 776 C CA . ILE A 1 97 ? 30.228 2.797 33.597 1.00 46.19 97 ILE A CA 1
ATOM 777 C C . ILE A 1 97 ? 31.282 3.844 33.255 1.00 46.19 97 ILE A C 1
ATOM 779 O O . ILE A 1 97 ? 31.867 3.857 32.177 1.00 46.19 97 ILE A O 1
ATOM 783 N N . ALA A 1 98 ? 31.458 4.764 34.200 1.00 45.00 98 ALA A N 1
ATOM 784 C CA . ALA A 1 98 ? 32.741 5.397 34.419 1.00 45.00 98 ALA A CA 1
ATOM 785 C C . ALA A 1 98 ? 33.692 4.326 34.964 1.00 45.00 98 ALA A C 1
ATOM 787 O O . ALA A 1 98 ? 33.355 3.700 35.968 1.00 45.00 98 ALA A O 1
ATOM 788 N N . LEU A 1 99 ? 34.829 4.135 34.296 1.00 47.75 99 LEU A N 1
ATOM 789 C CA . LEU A 1 99 ? 36.154 3.868 34.864 1.00 47.75 99 LEU A CA 1
ATOM 790 C C . LEU A 1 99 ? 37.199 4.172 33.784 1.00 47.75 99 LEU A C 1
ATOM 792 O O . LEU A 1 99 ? 37.085 3.594 32.681 1.00 47.75 99 LEU A O 1
#

Solvent-accessible surface area (backbone atoms only — not comparable to full-atom values): 5653 Å² total; per-residue (Å²): 110,74,69,58,54,54,34,51,51,50,25,53,53,22,50,52,50,30,52,52,43,53,53,48,49,57,51,48,53,56,52,45,53,53,44,50,52,36,34,76,72,67,74,43,54,72,64,62,49,51,53,51,56,53,50,51,53,53,47,51,54,51,34,53,50,26,50,50,53,20,55,50,27,47,54,55,51,34,52,75,70,73,47,73,73,80,73,78,93,73,90,82,83,94,72,83,84,86,129

Organism: NCBI:txid721123

Nearest PDB structures (foldseek):
  6zre-assembly2_B  TM=8.010E-01  e=9.8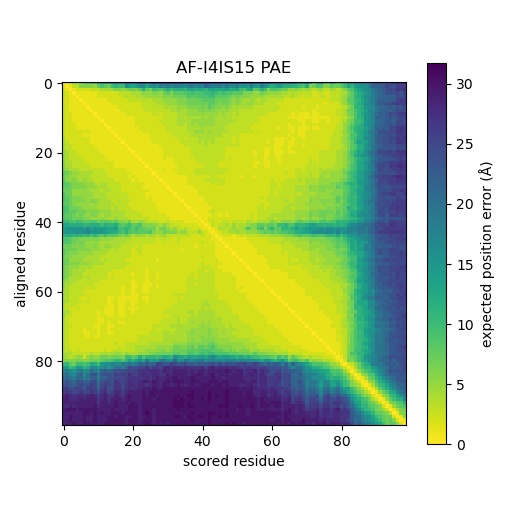34E-02  Pseudomonas aeruginosa PAO1
  4k7r-assembly1_A  TM=7.432E-01  e=5.450E-01  Escherichia coli K-12
  5c21-assembly1_B  TM=5.655E-01  e=3.824E-01  Escherichia coli
  5c21-assembly1_A  TM=6.152E-01  e=5.137E-01  Escherichia coli
  5c22-assembly4_D  TM=5.566E-01  e=7.322E-01  Escherichia coli

Radius of gyration: 21.19 Å; Cα contacts (8 Å, |Δi|>4): 59; chains: 1; bounding box: 56×16×60 Å

pLDDT: mean 86.59, std 17.74, range [42.25, 98.19]

Mean predicted aligned error: 9.43 Å

Sequence (99 aa):
MRKYLTLLIAYETAGDRERAISAQLSNHDLLTRITEIDYRLGGSSTETYLTRIAQREQLEIQLNRYRLERETAKRQLLSLTGFSTPQPAGETSNESIAL

Secondary structure (DSSP, 8-state):
-HHHHHHHHHHHHHHHHHHHHHHHHHHHHHHHHHHHHHHHTTSS-HHHHHHHHHHHHHHHHHHHHHHHHHHHHHHHHHHHTT-PPPPPS----------

Foldseek 3Di:
DVLLVVLVCQLVVLVVQLVVLVVVLVVLVVVLVVVVVCVVVVNDDPVVNVVSVVVNVVSVVSNVVSVVSNVVSVQVNCVVVVRHDPDPPDDDDPDDDDD